Protein AF-A0AAT9HBD5-F1 (afdb_monomer_lite)

Structure (mmCIF, N/CA/C/O backbone):
data_AF-A0AAT9HBD5-F1
#
_entry.id   AF-A0AAT9HBD5-F1
#
loop_
_atom_site.group_PDB
_atom_site.id
_atom_site.type_symbol
_atom_site.label_atom_id
_atom_site.label_alt_id
_atom_site.label_comp_id
_atom_site.label_asym_id
_atom_site.label_entity_id
_atom_site.label_seq_id
_atom_site.pdbx_PDB_ins_code
_atom_site.Cartn_x
_atom_site.Cartn_y
_atom_site.Cartn_z
_atom_site.occupancy
_atom_site.B_iso_or_equiv
_atom_site.auth_seq_id
_atom_site.auth_comp_id
_atom_site.auth_asym_id
_atom_site.auth_atom_id
_atom_site.pdbx_PDB_model_num
ATOM 1 N N . MET A 1 1 ? -7.524 -4.523 -11.638 1.00 86.50 1 MET A N 1
ATOM 2 C CA . MET A 1 1 ? -7.885 -4.125 -10.264 1.00 86.50 1 MET A CA 1
ATOM 3 C C . MET A 1 1 ? -8.382 -5.365 -9.542 1.00 86.50 1 MET A C 1
ATOM 5 O O . MET A 1 1 ? -9.036 -6.172 -10.192 1.00 86.50 1 MET A O 1
ATOM 9 N N . GLY A 1 2 ? -8.050 -5.538 -8.267 1.00 94.88 2 GLY A N 1
ATOM 10 C CA . GLY A 1 2 ? -8.574 -6.596 -7.404 1.00 94.88 2 GLY A CA 1
ATOM 11 C C . GLY A 1 2 ? -8.943 -6.011 -6.047 1.00 94.88 2 GLY A C 1
ATOM 12 O O . GLY A 1 2 ? -8.141 -5.283 -5.470 1.00 94.88 2 GLY A O 1
ATOM 13 N N . LEU A 1 3 ? -10.157 -6.294 -5.581 1.00 97.19 3 LEU A N 1
ATOM 14 C CA . LEU A 1 3 ? -10.649 -5.901 -4.265 1.00 97.19 3 LEU A CA 1
ATOM 15 C C . LEU A 1 3 ? -10.858 -7.168 -3.442 1.00 97.19 3 LEU A C 1
ATOM 17 O O . LEU A 1 3 ? -11.562 -8.075 -3.883 1.00 97.19 3 LEU A O 1
ATOM 21 N N . ASP A 1 4 ? -10.258 -7.205 -2.262 1.00 98.06 4 ASP A N 1
ATOM 22 C CA . ASP A 1 4 ? -10.328 -8.322 -1.331 1.00 98.06 4 ASP A CA 1
ATOM 23 C C . ASP A 1 4 ? -10.874 -7.852 0.020 1.00 98.06 4 ASP A C 1
ATOM 25 O O . ASP A 1 4 ? -10.459 -6.817 0.544 1.00 98.06 4 ASP A O 1
ATOM 29 N N . ARG A 1 5 ? -11.820 -8.606 0.584 1.00 98.00 5 ARG A N 1
ATOM 30 C CA . ARG A 1 5 ? -12.329 -8.367 1.940 1.00 98.00 5 ARG A CA 1
ATOM 31 C C . ARG A 1 5 ? -11.563 -9.260 2.895 1.00 98.00 5 ARG A C 1
ATOM 33 O O . ARG A 1 5 ? -11.520 -10.471 2.707 1.00 98.00 5 ARG A 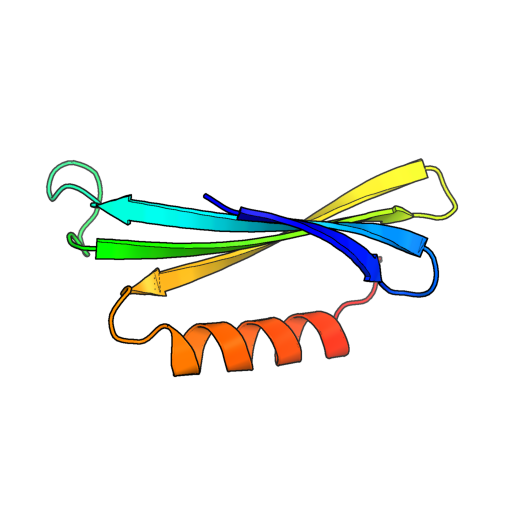O 1
ATOM 40 N N . ARG A 1 6 ? -11.002 -8.670 3.944 1.00 97.69 6 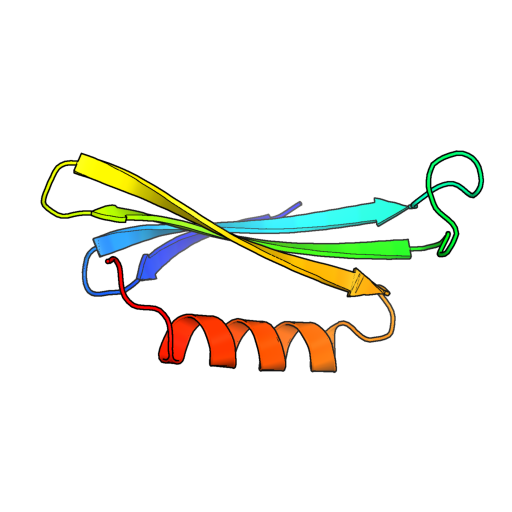ARG A N 1
ATOM 41 C CA . ARG A 1 6 ? -10.150 -9.391 4.893 1.00 97.69 6 ARG A CA 1
ATOM 42 C C . ARG A 1 6 ? -10.257 -8.814 6.292 1.00 97.69 6 ARG A C 1
ATOM 44 O O . ARG A 1 6 ? -10.799 -7.730 6.487 1.00 97.69 6 ARG A O 1
ATOM 51 N N . VAL A 1 7 ? -9.670 -9.514 7.253 1.00 97.88 7 VAL A N 1
ATOM 52 C CA . VAL A 1 7 ? -9.484 -8.993 8.607 1.00 97.88 7 VAL A CA 1
ATOM 53 C C . VAL A 1 7 ? -8.116 -8.329 8.711 1.00 97.88 7 VAL A C 1
ATOM 55 O O . VAL A 1 7 ? -7.100 -8.905 8.314 1.00 97.88 7 VAL A O 1
ATOM 58 N N . TYR A 1 8 ? -8.086 -7.124 9.272 1.00 97.50 8 TYR A N 1
ATOM 59 C CA . TYR A 1 8 ? -6.863 -6.417 9.633 1.00 97.50 8 TYR A CA 1
ATOM 60 C C . TYR A 1 8 ? -7.047 -5.786 11.013 1.00 97.50 8 TYR A C 1
ATOM 62 O O . TYR A 1 8 ? -8.035 -5.098 11.249 1.00 97.50 8 TYR A O 1
ATOM 70 N N . ARG A 1 9 ? -6.112 -6.045 11.941 1.00 94.88 9 ARG A N 1
ATOM 71 C CA . ARG A 1 9 ? -6.182 -5.556 13.335 1.00 94.88 9 ARG A CA 1
ATOM 72 C C . ARG A 1 9 ? -7.530 -5.872 14.010 1.00 94.88 9 ARG A C 1
ATOM 74 O O . ARG A 1 9 ? -8.115 -4.998 14.652 1.00 94.88 9 ARG A O 1
ATOM 81 N N . ASP A 1 10 ? -7.997 -7.109 13.824 1.00 96.38 10 ASP A N 1
ATOM 82 C CA . ASP A 1 10 ? -9.253 -7.658 14.361 1.00 96.38 10 ASP A CA 1
ATOM 83 C C . ASP A 1 10 ? -10.518 -6.894 13.941 1.00 96.38 10 ASP A C 1
ATOM 85 O O . ASP A 1 10 ? -11.486 -6.799 14.697 1.00 96.38 10 ASP A O 1
ATOM 89 N N . ARG A 1 11 ? -10.496 -6.304 12.742 1.00 95.94 11 ARG A N 1
ATOM 90 C CA . ARG A 1 11 ? -11.593 -5.511 12.181 1.00 95.94 11 ARG A CA 1
ATOM 91 C C . ARG A 1 11 ? -11.825 -5.871 10.721 1.00 95.94 11 ARG A C 1
ATOM 93 O O . ARG A 1 11 ? -10.886 -6.258 10.016 1.00 95.94 11 ARG A O 1
ATOM 100 N N . ASP A 1 12 ? -13.067 -5.701 10.278 1.00 98.00 12 ASP A N 1
ATOM 101 C CA . ASP A 1 12 ? -13.408 -5.775 8.862 1.00 98.00 12 ASP A CA 1
ATOM 102 C C . ASP A 1 12 ? -12.619 -4.726 8.088 1.00 98.00 12 ASP A C 1
ATOM 104 O O . ASP A 1 12 ? -12.462 -3.575 8.504 1.00 98.00 12 ASP A O 1
ATOM 108 N N . SER A 1 13 ? -12.080 -5.156 6.959 1.00 98.38 13 SER A N 1
ATOM 109 C CA . SER A 1 13 ? -11.166 -4.348 6.178 1.00 98.38 13 SER A CA 1
ATOM 110 C C . SER A 1 13 ? -11.261 -4.711 4.700 1.00 98.38 13 SER A C 1
ATOM 112 O O . SER A 1 13 ? -11.753 -5.782 4.321 1.00 98.38 13 SER A O 1
ATOM 114 N N . ALA A 1 14 ? -10.761 -3.818 3.858 1.00 98.38 14 ALA A N 1
ATOM 115 C CA . ALA A 1 14 ? -10.677 -4.024 2.426 1.00 98.38 14 ALA A CA 1
ATOM 116 C C . ALA A 1 14 ? -9.248 -3.775 1.946 1.00 98.38 14 ALA A C 1
ATOM 118 O O . ALA A 1 14 ? -8.615 -2.787 2.321 1.00 98.38 14 ALA A O 1
ATOM 119 N N . ARG A 1 15 ? -8.749 -4.673 1.098 1.00 98.44 15 ARG A N 1
ATOM 120 C CA . ARG A 1 15 ? -7.490 -4.507 0.380 1.00 98.44 15 ARG A CA 1
ATOM 121 C C . ARG A 1 15 ? -7.778 -4.283 -1.092 1.00 98.44 15 ARG A C 1
ATOM 123 O O . ARG A 1 15 ? -8.411 -5.119 -1.733 1.00 98.44 15 ARG A O 1
ATOM 130 N N . LEU A 1 16 ? -7.300 -3.168 -1.626 1.00 98.56 16 LEU A N 1
ATOM 131 C CA . LEU A 1 16 ? -7.432 -2.837 -3.039 1.00 98.56 16 LEU A CA 1
ATOM 132 C C . LEU A 1 16 ? -6.055 -2.886 -3.692 1.00 98.56 16 LEU A C 1
ATOM 134 O O . LEU A 1 16 ? -5.133 -2.225 -3.237 1.00 98.56 16 LEU A O 1
ATOM 138 N N . GLU A 1 17 ? -5.918 -3.643 -4.776 1.00 98.19 17 GLU A N 1
ATOM 139 C CA . GLU A 1 17 ? -4.707 -3.665 -5.594 1.00 98.19 17 GLU A CA 1
ATOM 140 C C . GLU A 1 17 ? -5.014 -3.288 -7.041 1.00 98.19 17 GLU A C 1
ATOM 142 O O . GLU A 1 17 ? -5.932 -3.812 -7.686 1.00 98.19 17 GLU A O 1
ATOM 147 N N . TYR A 1 18 ? -4.216 -2.386 -7.599 1.00 98.12 18 TYR A N 1
ATOM 148 C CA . TYR A 1 18 ? -4.425 -1.887 -8.954 1.00 98.12 18 TYR A CA 1
ATOM 149 C C . TYR A 1 18 ? -3.116 -1.503 -9.634 1.00 98.12 18 TYR A C 1
ATOM 151 O O . TYR A 1 18 ? -2.053 -1.444 -9.023 1.00 98.12 18 TYR A O 1
ATOM 159 N N . ARG A 1 19 ? -3.197 -1.322 -10.952 1.00 98.25 19 ARG A N 1
ATOM 160 C CA . ARG A 1 19 ? -2.071 -1.007 -11.831 1.00 98.25 19 ARG A CA 1
ATOM 161 C C . ARG A 1 19 ? -2.464 0.141 -12.742 1.00 98.25 19 ARG A C 1
ATOM 163 O O . ARG A 1 19 ? -3.627 0.230 -13.130 1.00 98.25 19 ARG A O 1
ATOM 170 N N . TRP A 1 20 ? -1.495 0.965 -13.101 1.00 98.12 20 TRP A N 1
ATOM 171 C CA . TRP A 1 20 ? -1.651 2.022 -14.096 1.00 98.12 20 TRP A CA 1
ATOM 172 C C . TRP A 1 20 ? -0.320 2.262 -14.804 1.00 98.12 20 TRP A C 1
ATOM 174 O O . TRP A 1 20 ? 0.715 1.761 -14.371 1.00 98.12 20 TRP A O 1
ATOM 184 N N . THR A 1 21 ? -0.341 3.031 -15.886 1.00 98.25 21 THR A N 1
ATOM 185 C CA . THR A 1 21 ? 0.878 3.529 -16.530 1.00 98.25 21 THR A CA 1
ATOM 186 C C . THR A 1 21 ? 1.004 5.009 -16.211 1.00 98.25 21 THR A C 1
ATOM 188 O O . THR A 1 21 ? 0.154 5.798 -16.618 1.00 98.25 21 THR A O 1
ATOM 191 N N . ALA A 1 22 ? 2.038 5.385 -15.461 1.00 97.75 22 ALA A N 1
ATOM 192 C CA . ALA A 1 22 ? 2.351 6.784 -15.207 1.00 97.75 22 ALA A CA 1
ATOM 193 C C . ALA A 1 22 ? 2.927 7.416 -16.481 1.00 97.75 22 ALA A C 1
ATOM 195 O O . ALA A 1 22 ? 3.839 6.856 -17.097 1.00 97.75 22 AL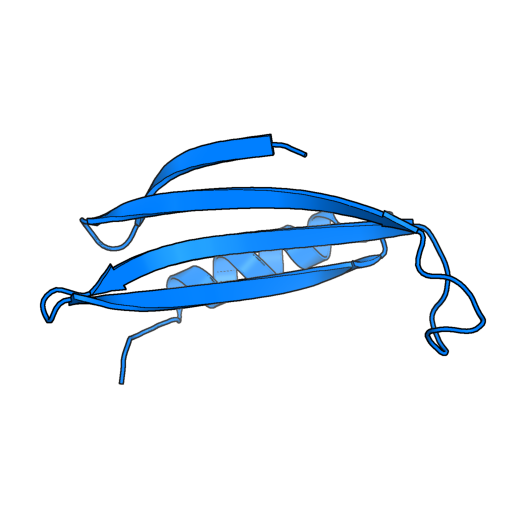A A O 1
ATOM 196 N N . LEU A 1 23 ? 2.377 8.555 -16.902 1.00 98.00 23 LEU A N 1
ATOM 197 C CA . LEU A 1 23 ? 2.796 9.235 -18.125 1.00 98.00 23 LEU A CA 1
ATOM 198 C C . LEU A 1 23 ? 3.917 10.232 -17.821 1.00 98.00 23 LEU A C 1
ATOM 200 O O . LEU A 1 23 ? 3.927 10.859 -16.766 1.00 98.00 23 LEU A O 1
ATOM 204 N N . ALA A 1 24 ? 4.818 10.443 -18.782 1.00 97.12 24 ALA A N 1
ATOM 205 C CA . ALA A 1 24 ? 5.955 11.359 -18.631 1.00 97.12 24 ALA A CA 1
ATOM 206 C C . ALA A 1 24 ? 5.549 12.822 -18.379 1.00 97.12 24 ALA A C 1
ATOM 208 O O . ALA A 1 24 ? 6.324 13.593 -17.830 1.00 97.12 24 ALA A O 1
ATOM 209 N N . LYS A 1 25 ? 4.325 13.209 -18.760 1.00 97.44 25 LYS A N 1
ATOM 210 C CA . LYS A 1 25 ? 3.777 14.539 -18.459 1.00 97.44 25 LYS A CA 1
ATOM 211 C C . LYS A 1 25 ? 3.339 14.710 -16.995 1.00 97.44 25 LYS A C 1
ATOM 213 O O . LYS A 1 25 ? 3.173 15.842 -16.563 1.00 97.44 25 LYS A O 1
ATOM 218 N N . ASP A 1 26 ? 3.127 13.610 -16.267 1.00 94.81 26 ASP A N 1
ATOM 219 C CA . ASP A 1 26 ? 2.534 13.608 -14.923 1.00 94.81 26 ASP A CA 1
ATOM 220 C C . ASP A 1 26 ? 3.577 13.310 -13.823 1.00 94.81 26 ASP A C 1
ATOM 222 O O . ASP A 1 26 ? 3.309 13.528 -12.643 1.00 94.81 26 ASP A O 1
ATOM 226 N N . THR A 1 27 ? 4.763 12.790 -14.174 1.00 94.62 27 THR A N 1
ATOM 227 C CA . THR A 1 27 ? 5.828 12.441 -13.215 1.00 94.62 27 THR A CA 1
ATOM 228 C C . THR A 1 27 ? 7.201 12.290 -13.884 1.00 94.62 27 THR A C 1
ATOM 230 O O . THR A 1 27 ? 7.293 11.895 -15.045 1.00 94.62 27 THR A O 1
ATOM 233 N N . GLU A 1 28 ? 8.273 12.523 -13.119 1.00 95.81 28 GLU A N 1
ATOM 234 C CA . GLU A 1 28 ? 9.667 12.260 -13.520 1.00 95.81 28 GLU A CA 1
ATOM 235 C C . GLU A 1 28 ? 9.988 10.760 -13.658 1.00 95.81 28 GLU A C 1
ATOM 237 O O . GLU A 1 28 ? 10.979 10.396 -14.288 1.00 95.81 28 GLU A O 1
ATOM 242 N N . PHE A 1 29 ? 9.139 9.879 -13.113 1.00 93.25 29 PHE A N 1
ATOM 243 C CA . PHE A 1 29 ? 9.318 8.423 -13.134 1.00 93.25 29 PHE A CA 1
ATOM 244 C C . PHE A 1 29 ? 8.183 7.730 -13.910 1.00 93.25 29 PHE A C 1
ATOM 246 O O . PHE A 1 29 ? 7.330 7.066 -13.304 1.00 93.25 29 PHE A O 1
ATOM 253 N N . PRO A 1 30 ? 8.106 7.907 -15.243 1.00 97.69 30 PRO A N 1
ATOM 254 C CA . PRO A 1 30 ? 7.056 7.302 -16.050 1.00 97.69 30 PRO A CA 1
ATOM 255 C C . PRO A 1 30 ? 7.195 5.780 -16.124 1.00 97.69 30 PRO A C 1
ATOM 257 O O . PRO A 1 30 ? 8.262 5.214 -15.896 1.00 97.69 30 PRO A O 1
ATOM 260 N N . GLY A 1 31 ? 6.109 5.119 -16.519 1.00 98.19 31 GLY A N 1
ATOM 261 C CA . GLY A 1 31 ? 6.090 3.683 -16.787 1.00 98.19 31 GLY A CA 1
ATOM 262 C C . GLY A 1 31 ? 5.027 2.918 -15.998 1.00 98.19 31 GLY A C 1
ATOM 263 O O . GLY A 1 31 ? 4.185 3.516 -15.321 1.00 98.19 31 GLY A O 1
ATOM 264 N N . PRO A 1 32 ? 5.003 1.580 -16.120 1.00 98.50 32 PRO A N 1
ATOM 265 C CA . PRO A 1 32 ? 4.047 0.729 -15.423 1.00 98.50 32 PRO A CA 1
ATOM 266 C C . PRO A 1 32 ? 4.209 0.801 -13.901 1.00 98.50 32 PRO A C 1
ATOM 268 O O . PRO A 1 32 ? 5.298 0.639 -13.352 1.00 98.50 32 PRO A O 1
ATOM 271 N N . ARG A 1 33 ? 3.092 0.987 -13.207 1.00 98.25 33 ARG A N 1
ATOM 272 C CA . ARG A 1 33 ? 2.998 1.108 -11.754 1.00 98.25 33 ARG A CA 1
ATOM 273 C C . ARG A 1 33 ? 2.022 0.088 -11.196 1.00 98.25 33 ARG A C 1
ATOM 275 O O . ARG A 1 33 ? 1.073 -0.334 -11.867 1.00 98.25 33 ARG A O 1
ATOM 282 N N . ARG A 1 34 ? 2.229 -0.266 -9.933 1.00 98.56 34 ARG A N 1
ATOM 283 C CA . ARG A 1 34 ? 1.268 -1.009 -9.120 1.00 98.56 34 ARG A CA 1
ATOM 284 C C . ARG A 1 34 ? 1.145 -0.345 -7.754 1.00 98.56 34 ARG A C 1
ATOM 286 O O . ARG A 1 34 ? 2.111 0.233 -7.255 1.00 98.56 34 ARG A O 1
ATOM 293 N N . ALA A 1 35 ? -0.047 -0.420 -7.182 1.00 98.50 35 ALA A N 1
ATOM 294 C CA . ALA A 1 35 ? -0.331 0.047 -5.838 1.00 98.50 35 ALA A CA 1
ATOM 295 C C . ALA A 1 35 ? -1.197 -0.937 -5.067 1.00 98.50 35 ALA A C 1
ATOM 297 O O . ALA A 1 35 ? -1.850 -1.817 -5.644 1.00 98.50 35 ALA A O 1
ATOM 298 N N . VAL A 1 36 ? -1.175 -0.734 -3.756 1.00 98.75 36 VAL A N 1
ATOM 299 C CA . VAL A 1 36 ? -1.992 -1.421 -2.777 1.00 98.75 36 VAL A CA 1
ATOM 300 C C . VAL A 1 36 ? -2.487 -0.433 -1.725 1.00 98.75 36 VAL A C 1
ATOM 302 O O . VAL A 1 36 ? -1.720 0.402 -1.246 1.00 98.75 36 VAL A O 1
ATOM 305 N N . ASP A 1 37 ? -3.751 -0.589 -1.352 1.00 98.38 37 ASP A N 1
ATOM 306 C CA . ASP A 1 37 ? -4.376 0.050 -0.202 1.00 98.38 37 ASP A CA 1
ATOM 307 C C . ASP A 1 37 ? -4.824 -1.013 0.802 1.00 98.38 37 ASP A C 1
ATOM 309 O O . ASP A 1 37 ? -5.368 -2.051 0.416 1.00 98.38 37 ASP A O 1
ATOM 313 N N . GLN A 1 38 ? -4.642 -0.741 2.093 1.00 98.62 38 GLN A N 1
ATOM 314 C CA . GLN A 1 38 ? -5.288 -1.459 3.193 1.00 98.62 38 GLN A CA 1
ATOM 315 C C . GLN A 1 38 ? -6.170 -0.473 3.955 1.00 98.62 38 GLN A C 1
ATOM 317 O O . GLN A 1 38 ? -5.660 0.448 4.592 1.00 98.62 38 GLN A O 1
ATOM 322 N N . MET A 1 39 ? -7.481 -0.691 3.899 1.00 98.31 39 MET A N 1
ATOM 323 C CA . MET A 1 39 ? -8.489 0.201 4.472 1.00 98.31 39 MET A CA 1
ATOM 324 C C . MET A 1 39 ? -9.246 -0.496 5.595 1.00 98.31 39 MET A C 1
ATOM 326 O O . MET A 1 39 ? -9.590 -1.671 5.452 1.00 98.31 39 MET A O 1
ATOM 330 N N . TYR A 1 40 ? -9.503 0.200 6.700 1.00 98.25 40 TYR A N 1
ATOM 331 C CA . TYR A 1 40 ? -10.331 -0.286 7.808 1.00 98.25 40 TYR A CA 1
ATOM 332 C C . TYR A 1 40 ? -10.939 0.890 8.591 1.00 98.25 40 TYR A C 1
ATOM 334 O O . TYR A 1 40 ? -10.397 1.995 8.572 1.00 98.25 40 TYR A O 1
ATOM 342 N N . LEU A 1 41 ? -12.042 0.647 9.305 1.00 98.00 41 LEU A N 1
ATOM 343 C CA . LEU A 1 41 ? -12.600 1.591 10.281 1.00 98.00 41 LEU A CA 1
ATOM 344 C C . LEU A 1 41 ? -12.056 1.281 11.676 1.00 98.00 41 LEU A C 1
ATOM 346 O O . LEU A 1 41 ? -12.095 0.130 12.106 1.00 98.00 41 LEU A O 1
ATOM 350 N N . SER A 1 42 ? -11.574 2.288 12.400 1.00 95.94 42 SER A N 1
ATOM 351 C CA . SER A 1 42 ? -11.157 2.177 13.798 1.00 95.94 42 SER A CA 1
ATOM 352 C C . SER A 1 42 ? -12.348 1.898 14.723 1.00 95.94 42 SER A C 1
ATOM 354 O O . SER A 1 42 ? -13.507 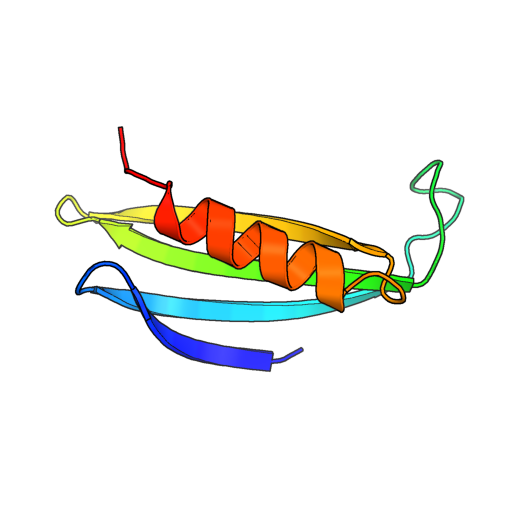1.902 14.307 1.00 95.94 42 SER A O 1
ATOM 356 N N . ARG A 1 43 ? -12.077 1.649 16.012 1.00 94.62 43 ARG A N 1
ATOM 357 C CA . ARG A 1 43 ? -13.156 1.423 17.000 1.00 94.62 43 ARG A CA 1
ATOM 358 C C . ARG A 1 43 ? -13.995 2.676 17.247 1.00 94.62 43 ARG A C 1
ATOM 360 O O . ARG A 1 43 ? -15.172 2.545 17.558 1.00 94.62 43 ARG A O 1
ATOM 367 N N . ASP A 1 44 ? -13.407 3.846 17.031 1.00 95.56 44 ASP A N 1
ATOM 368 C CA . ASP A 1 44 ? -14.072 5.141 17.16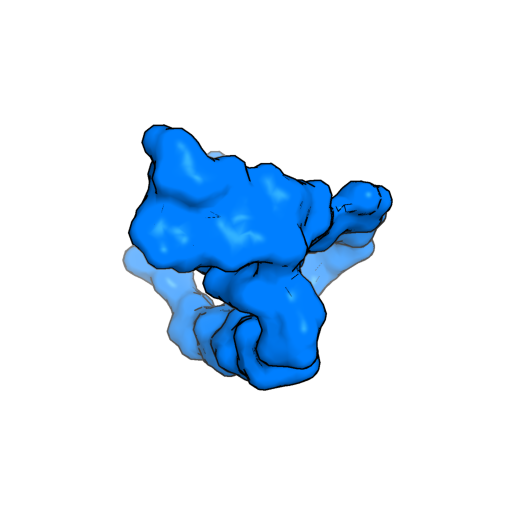7 1.00 95.56 44 ASP A CA 1
ATOM 369 C C . ASP A 1 44 ? -14.699 5.608 15.840 1.00 95.56 44 ASP A C 1
ATOM 371 O O . ASP A 1 44 ? -15.121 6.754 15.712 1.00 95.56 44 ASP A O 1
ATOM 375 N N . GLY A 1 45 ? -14.759 4.723 14.836 1.00 96.00 45 GLY A N 1
ATOM 376 C CA . GLY A 1 45 ? -15.384 4.993 13.541 1.00 96.00 45 GLY A CA 1
ATOM 377 C C . GLY A 1 45 ? -14.536 5.828 12.579 1.00 96.00 45 GLY A C 1
ATOM 378 O O . GLY A 1 45 ? -15.069 6.323 11.589 1.00 96.00 45 GLY A O 1
ATOM 379 N N . ILE A 1 46 ? -13.234 5.989 12.835 1.00 97.81 46 ILE A N 1
ATOM 380 C CA . ILE A 1 46 ? -12.318 6.718 11.944 1.00 97.81 46 ILE A CA 1
ATOM 381 C C . ILE A 1 46 ? -11.868 5.793 10.815 1.00 97.81 46 ILE A C 1
ATOM 383 O O . ILE A 1 46 ? -11.377 4.697 11.073 1.00 97.81 46 ILE A O 1
ATOM 387 N N . GLU A 1 47 ? -11.992 6.229 9.566 1.00 97.38 47 GLU A N 1
ATOM 388 C CA . GLU A 1 47 ? -11.448 5.485 8.430 1.00 97.38 47 GLU A CA 1
ATOM 389 C C . GLU A 1 47 ? -9.944 5.730 8.280 1.00 97.38 47 GLU A C 1
ATOM 391 O O . GLU A 1 47 ? -9.483 6.872 8.231 1.00 97.38 47 GLU A O 1
ATOM 396 N N . TYR A 1 48 ? -9.185 4.643 8.162 1.00 98.19 48 TYR A N 1
ATOM 397 C CA . TYR A 1 48 ? -7.773 4.674 7.805 1.00 98.19 48 TYR A CA 1
ATOM 398 C C . TYR A 1 48 ? -7.552 3.940 6.488 1.00 98.19 48 TYR A C 1
ATOM 400 O O . TYR A 1 48 ? -8.031 2.820 6.315 1.00 98.19 48 TYR A O 1
ATOM 408 N N . ALA A 1 49 ? -6.753 4.541 5.606 1.00 97.81 49 ALA A N 1
ATOM 409 C CA . ALA A 1 49 ? -6.270 3.939 4.370 1.00 97.81 49 ALA A CA 1
ATOM 410 C C . ALA A 1 49 ? -4.740 4.028 4.326 1.00 97.81 49 ALA A C 1
ATOM 412 O O . ALA A 1 49 ? -4.166 5.116 4.373 1.00 97.81 49 ALA A O 1
ATOM 413 N N . ILE A 1 50 ? -4.074 2.875 4.263 1.00 98.12 50 ILE A N 1
ATOM 414 C CA . ILE A 1 50 ? -2.616 2.786 4.171 1.00 98.12 50 ILE A CA 1
ATOM 415 C C . ILE A 1 50 ? -2.275 2.444 2.728 1.00 98.12 50 ILE A C 1
ATOM 417 O O . ILE A 1 50 ? -2.565 1.336 2.278 1.00 98.12 50 ILE A O 1
ATOM 421 N N . TYR A 1 51 ? -1.655 3.393 2.036 1.00 98.38 51 TYR A N 1
ATOM 422 C CA . TYR A 1 51 ? -1.326 3.306 0.618 1.00 98.38 51 TYR A CA 1
ATOM 423 C C . TYR A 1 51 ? 0.173 3.109 0.400 1.00 98.38 51 TYR A C 1
ATOM 425 O O . TYR A 1 51 ? 1.001 3.755 1.048 1.00 98.38 51 TYR A O 1
ATOM 433 N N . MET A 1 52 ? 0.534 2.274 -0.573 1.00 98.50 52 MET A N 1
ATOM 434 C CA . MET A 1 52 ? 1.889 2.235 -1.120 1.00 98.50 52 MET A CA 1
ATOM 435 C C . MET A 1 52 ? 1.866 1.925 -2.616 1.00 98.50 52 MET A C 1
ATOM 437 O O . MET A 1 52 ? 1.042 1.146 -3.097 1.00 98.50 52 MET A O 1
ATOM 441 N N . SER A 1 53 ? 2.814 2.503 -3.358 1.00 97.88 53 SER A N 1
ATOM 442 C CA . SER A 1 53 ? 3.012 2.204 -4.778 1.00 97.88 53 SER A CA 1
ATOM 443 C C . SER A 1 53 ? 4.477 2.117 -5.172 1.00 97.88 53 SER A C 1
ATOM 445 O O . SER A 1 53 ? 5.337 2.730 -4.543 1.00 97.88 53 SER A O 1
ATOM 447 N N . GLY A 1 54 ? 4.739 1.397 -6.260 1.00 97.50 54 GLY A N 1
ATOM 448 C CA . GLY A 1 54 ? 6.074 1.209 -6.820 1.00 97.50 54 GLY A CA 1
ATOM 449 C C . GLY A 1 54 ? 6.039 0.902 -8.321 1.00 97.50 54 GLY A C 1
ATOM 450 O O . GLY A 1 54 ? 4.949 0.730 -8.890 1.00 97.50 54 GLY A O 1
ATOM 451 N N . PRO A 1 55 ? 7.212 0.853 -8.979 1.00 97.94 55 PRO A N 1
ATOM 452 C CA . PRO A 1 55 ? 7.341 0.296 -10.322 1.00 97.94 55 PRO A CA 1
ATOM 453 C C . PRO A 1 55 ? 6.750 -1.115 -10.374 1.00 97.94 55 PRO A C 1
ATOM 455 O O . PRO A 1 55 ? 6.871 -1.888 -9.423 1.00 97.94 55 PRO A O 1
ATOM 458 N N . ALA A 1 56 ? 6.082 -1.464 -11.474 1.00 98.25 56 ALA A N 1
ATOM 459 C CA . ALA A 1 56 ? 5.453 -2.780 -11.586 1.00 98.25 56 ALA A CA 1
ATOM 460 C C . ALA A 1 56 ? 6.478 -3.930 -11.572 1.00 98.25 56 ALA A C 1
ATOM 462 O O . ALA A 1 56 ? 6.154 -5.015 -11.089 1.00 98.25 56 ALA A O 1
ATOM 463 N N . GLU A 1 57 ? 7.690 -3.687 -12.079 1.00 98.12 57 GLU A N 1
ATOM 464 C CA . GLU A 1 57 ? 8.797 -4.653 -12.098 1.00 98.12 57 GLU A CA 1
ATOM 465 C C . GLU A 1 57 ? 9.348 -4.960 -10.696 1.00 98.12 57 GLU A C 1
ATOM 467 O O . GLU A 1 57 ? 9.654 -6.112 -10.396 1.00 98.12 57 GLU A O 1
ATOM 472 N N . ASP A 1 58 ? 9.331 -3.977 -9.793 1.00 98.25 58 ASP A N 1
ATOM 473 C CA . ASP A 1 58 ? 9.837 -4.103 -8.420 1.00 98.25 58 ASP A CA 1
ATOM 474 C C . ASP A 1 58 ? 8.768 -4.544 -7.413 1.00 98.25 58 ASP A C 1
ATOM 476 O O . ASP A 1 58 ? 8.965 -4.486 -6.195 1.00 98.25 58 ASP A O 1
ATOM 480 N N . TRP A 1 59 ? 7.603 -4.991 -7.888 1.00 98.00 59 TRP A N 1
ATOM 481 C CA . TRP A 1 59 ? 6.451 -5.186 -7.012 1.00 98.00 59 TRP A CA 1
ATOM 482 C C . TRP A 1 59 ? 6.672 -6.222 -5.906 1.00 98.00 59 TRP A C 1
ATOM 484 O O . TRP A 1 59 ? 6.083 -6.102 -4.833 1.00 98.00 59 TRP A O 1
ATOM 494 N N . ALA A 1 60 ? 7.517 -7.229 -6.130 1.00 98.25 60 ALA A N 1
ATOM 495 C CA . ALA A 1 60 ? 7.866 -8.184 -5.079 1.00 98.25 60 ALA A CA 1
ATOM 496 C C . ALA A 1 60 ? 8.495 -7.476 -3.862 1.00 98.25 60 ALA A C 1
ATOM 498 O O . ALA A 1 60 ? 8.131 -7.757 -2.720 1.00 98.25 60 ALA A O 1
ATOM 499 N N . THR A 1 61 ? 9.368 -6.499 -4.115 1.00 98.56 61 THR A N 1
ATOM 500 C CA . THR A 1 61 ? 10.019 -5.679 -3.089 1.00 98.56 61 THR A CA 1
ATOM 501 C C . THR A 1 61 ? 9.026 -4.722 -2.439 1.00 98.56 61 THR A C 1
ATOM 503 O O . THR A 1 61 ? 8.890 -4.721 -1.214 1.00 98.56 61 THR A O 1
ATOM 506 N N . THR A 1 62 ? 8.282 -3.947 -3.238 1.00 98.25 62 THR A N 1
ATOM 507 C CA . THR A 1 62 ? 7.287 -2.993 -2.716 1.00 98.25 62 THR A CA 1
ATOM 508 C C . THR A 1 62 ? 6.210 -3.697 -1.890 1.00 98.25 62 THR A C 1
ATOM 510 O O . THR A 1 62 ? 5.843 -3.225 -0.818 1.00 98.25 62 THR A O 1
ATOM 513 N N . GLY A 1 63 ? 5.737 -4.865 -2.331 1.00 98.00 63 GLY A N 1
ATOM 514 C CA . GLY A 1 63 ? 4.763 -5.665 -1.592 1.00 98.00 63 GLY A CA 1
ATOM 515 C C . GLY A 1 63 ? 5.292 -6.126 -0.232 1.00 98.00 63 GLY A C 1
ATOM 516 O O . GLY A 1 63 ? 4.599 -5.985 0.773 1.00 98.00 63 GLY A O 1
ATOM 517 N N . ALA A 1 64 ? 6.535 -6.610 -0.162 1.00 98.56 64 ALA A N 1
ATOM 518 C CA . ALA A 1 64 ? 7.152 -7.011 1.106 1.00 98.56 64 ALA A CA 1
ATOM 519 C C . ALA A 1 64 ? 7.341 -5.825 2.075 1.00 98.56 64 ALA A C 1
ATOM 521 O O . ALA A 1 64 ? 7.124 -5.951 3.286 1.00 98.56 64 ALA A O 1
ATOM 522 N N . GLN A 1 65 ? 7.707 -4.655 1.545 1.00 98.75 65 GLN A N 1
ATOM 523 C CA . GLN A 1 65 ? 7.788 -3.414 2.317 1.00 98.75 65 GLN A CA 1
ATOM 524 C C . GLN A 1 65 ? 6.412 -2.982 2.833 1.00 98.75 65 GLN A C 1
ATOM 526 O O . GLN A 1 65 ? 6.293 -2.617 4.002 1.00 98.75 65 GLN A O 1
ATOM 531 N N . PHE A 1 66 ? 5.361 -3.096 2.019 1.00 98.62 66 PHE A N 1
ATOM 532 C CA . PHE A 1 66 ? 3.998 -2.785 2.443 1.00 98.62 66 PHE A CA 1
ATOM 533 C C . PHE A 1 66 ? 3.546 -3.661 3.615 1.00 98.62 66 PHE A C 1
ATOM 535 O O . PHE A 1 66 ? 3.064 -3.145 4.620 1.00 98.62 66 PHE A O 1
ATOM 542 N N . GLU A 1 67 ? 3.789 -4.973 3.558 1.00 98.38 67 GLU A N 1
ATOM 543 C CA . GLU A 1 67 ? 3.486 -5.865 4.686 1.00 98.38 67 GLU A CA 1
ATOM 544 C C . GLU A 1 67 ? 4.278 -5.498 5.953 1.00 98.38 67 GLU A C 1
ATOM 546 O O . GLU A 1 67 ? 3.792 -5.671 7.073 1.00 98.38 67 GLU A O 1
ATOM 551 N N . THR A 1 68 ? 5.489 -4.956 5.801 1.00 98.56 68 THR A N 1
ATOM 552 C CA . THR A 1 68 ? 6.287 -4.446 6.926 1.00 98.56 68 THR A CA 1
ATOM 553 C C . THR A 1 68 ? 5.651 -3.193 7.531 1.00 98.56 68 THR A C 1
ATOM 555 O O . THR A 1 68 ? 5.517 -3.108 8.754 1.00 98.56 68 THR A O 1
ATOM 558 N N . VAL A 1 69 ? 5.177 -2.265 6.693 1.00 98.31 69 VAL A N 1
ATOM 559 C CA . VAL A 1 69 ? 4.418 -1.084 7.134 1.00 98.31 69 VAL A CA 1
ATOM 560 C C . VAL A 1 69 ? 3.156 -1.495 7.892 1.00 98.31 69 VAL A C 1
ATOM 562 O O . VAL A 1 69 ? 2.932 -0.995 8.991 1.00 98.31 69 VAL A O 1
ATOM 565 N N . LEU A 1 70 ? 2.372 -2.453 7.388 1.00 98.19 70 LEU A N 1
ATOM 566 C CA . LEU A 1 70 ? 1.160 -2.928 8.074 1.00 98.19 70 LEU A CA 1
ATOM 567 C C . LEU A 1 70 ? 1.452 -3.523 9.463 1.00 98.19 70 LEU A C 1
ATOM 569 O O . LEU A 1 70 ? 0.724 -3.280 10.431 1.00 98.19 70 LEU A O 1
ATOM 573 N N . LYS A 1 71 ? 2.546 -4.280 9.599 1.00 98.12 71 LYS A N 1
ATOM 574 C CA . LYS A 1 71 ? 2.970 -4.835 10.897 1.00 98.12 71 LYS A CA 1
ATOM 575 C C . LYS A 1 71 ? 3.344 -3.737 11.897 1.00 98.12 71 LYS A C 1
ATOM 577 O O . LYS A 1 71 ? 3.011 -3.860 13.078 1.00 98.12 71 LYS A O 1
ATOM 582 N N . GLY A 1 72 ? 4.000 -2.673 11.433 1.00 97.19 72 GLY A N 1
ATOM 583 C CA . GLY A 1 72 ? 4.421 -1.540 12.264 1.00 97.19 72 GLY A CA 1
ATOM 584 C C . GLY A 1 72 ? 3.333 -0.497 12.533 1.00 97.19 72 GLY A C 1
ATOM 585 O O . GLY A 1 72 ? 3.418 0.221 13.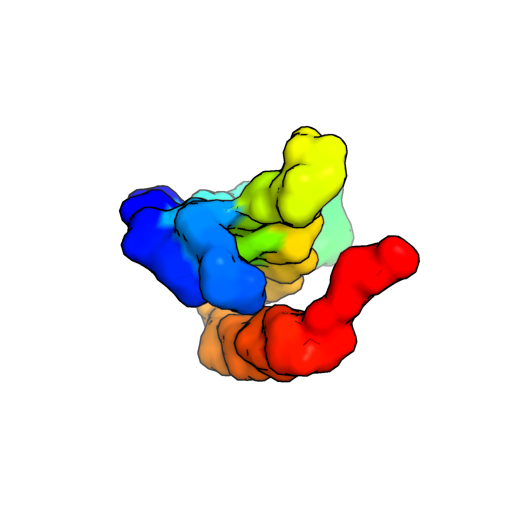526 1.00 97.19 72 GLY A O 1
ATOM 586 N N . TRP A 1 73 ? 2.309 -0.417 11.682 1.00 97.25 73 TRP A N 1
ATOM 587 C CA . TRP A 1 73 ? 1.268 0.606 11.760 1.00 97.25 73 TRP A CA 1
ATOM 588 C C . TRP A 1 73 ? 0.457 0.537 13.057 1.00 97.25 73 TRP A C 1
ATOM 590 O O . TRP A 1 73 ? -0.027 -0.527 13.453 1.00 97.25 73 TRP A O 1
ATOM 600 N N . ARG A 1 74 ? 0.245 1.699 13.677 1.00 94.31 74 ARG A N 1
ATOM 601 C CA . ARG A 1 74 ? -0.690 1.907 14.783 1.00 94.31 74 ARG A CA 1
ATOM 602 C C . ARG A 1 74 ? -1.415 3.222 14.532 1.00 94.31 74 ARG A C 1
ATOM 604 O O . ARG A 1 74 ? -0.775 4.199 14.153 1.00 94.31 74 ARG A O 1
ATOM 611 N N . GLU A 1 75 ? -2.729 3.217 14.725 1.00 92.31 75 GLU A N 1
ATOM 612 C CA . GLU A 1 75 ? -3.493 4.463 14.799 1.00 92.31 75 GLU A CA 1
ATOM 613 C C . GLU A 1 75 ? -2.943 5.348 15.943 1.00 92.31 75 GLU A C 1
ATOM 615 O O . GLU A 1 75 ? -2.473 4.775 16.936 1.00 92.31 75 GLU A O 1
ATOM 620 N N . PRO A 1 76 ? -2.901 6.687 15.772 1.00 88.94 76 PRO A N 1
ATOM 621 C CA . PRO A 1 76 ? -2.399 7.624 16.782 1.00 88.94 76 PRO A CA 1
ATOM 622 C C . PRO A 1 76 ? -3.109 7.539 18.135 1.00 88.94 76 PRO A C 1
ATOM 624 O O . PRO A 1 76 ? -4.321 7.227 18.148 1.00 88.94 76 PRO A O 1
#

pLDDT: mean 97.25, std 2.08, range [86.5, 98.75]

Secondary structure (DSSP, 8-state):
-EEEEEEETTEEEEEEEEEEEE-TTT-SS-EEEEEEEEEEE-TTS-EEEEEEEEESTTHHHHHHHHHHHHHH----

Foldseek 3Di:
DDKDWDDAPNFTKIKDKDKDFADVVRDVDTGIKIKMWIWGADPVRDIDIDIDMDHPVCVVVRVVVSVVCSVVDDDD

Organism: NCBI:txid3074435

Sequence (76 aa):
MGLDRRVYRDRDSARLEYRWTALAKDTEFPGPRRAVDQMYLSRDGIEYAIYMSGPAEDWATTGAQFETVLKGWREP

Radius of gyration: 13.94 Å; chains: 1; bounding box: 25×24×36 Å